Protein AF-A0A562T4F7-F1 (afdb_monomer_lite)

pLDDT: mean 78.55, std 17.93, range [32.78, 96.88]

Radius of gyration: 30.09 Å; chains: 1; bounding box: 88×28×78 Å

Foldseek 3Di:
DDDDPPPVVVVVVVVPPPPPPPPPPPPPPPPQADAADPFDWDWDAAPNAIWIKTFGDPDPRDTAFMWIAHPPVRHTQDDRWGWDFPDADPQKTKIKTAAVPDVCCVRTQWRMWIKIDGSRDNDIDIDTHGHD

Sequence (132 aa):
MKRLFPIALLLCLSFSLSSFAPASKHSVTIKKGAYPSFPITGQTTAGGSLLDYSITSSSGPAPYYITFYAPNTGEQVGGPYPFELNSVINGEYYYGCGGMGTGMYAELNITAVELRFRADATTYTVNFIPGV

Organism: Chitinophaga japonensis (NCBI:txid104662)

Secondary structure (DSSP, 8-state):
----TTHHHHHHHHTSSS--------------PPPPPSPEEEEEEETTEEEEEEEE-SSTTS--EEEEE-TTT--EEEEEEE-EEEEEETTEEEEEEE-TTSHHHHHHSEEEEEEEEETT-S-EEEEEEE--

Structure (mmCIF, N/CA/C/O backbone):
data_AF-A0A562T4F7-F1
#
_entry.id   AF-A0A562T4F7-F1
#
loop_
_atom_site.group_PDB
_atom_site.id
_atom_site.type_symbol
_atom_site.label_atom_id
_atom_site.label_alt_id
_atom_site.label_comp_id
_atom_site.label_asym_id
_atom_site.label_entity_id
_atom_site.label_seq_id
_atom_site.pdbx_PDB_ins_code
_atom_site.Cartn_x
_atom_site.Cartn_y
_atom_site.Cartn_z
_atom_site.occupancy
_atom_site.B_iso_or_equiv
_atom_site.auth_seq_id
_atom_site.auth_comp_id
_atom_site.auth_asym_id
_atom_site.auth_atom_id
_atom_site.pdbx_PDB_model_num
ATOM 1 N N . MET A 1 1 ? 71.679 9.593 -62.423 1.00 49.03 1 MET A N 1
ATOM 2 C CA . MET A 1 1 ? 70.216 9.798 -62.311 1.00 49.03 1 MET A CA 1
ATOM 3 C C . MET A 1 1 ? 69.848 9.689 -60.835 1.00 49.03 1 MET A C 1
ATOM 5 O O . MET A 1 1 ? 70.173 8.682 -60.218 1.00 49.03 1 MET A O 1
ATOM 9 N N . LYS A 1 2 ? 69.371 10.786 -60.232 1.00 53.06 2 LYS A N 1
ATOM 10 C CA . LYS A 1 2 ? 69.260 10.964 -58.773 1.00 53.06 2 LYS A CA 1
ATOM 11 C C . LYS A 1 2 ? 67.911 10.458 -58.247 1.00 53.06 2 LYS A C 1
ATOM 13 O O . LYS A 1 2 ? 66.882 10.603 -58.894 1.00 53.06 2 LYS A O 1
ATOM 18 N N . ARG A 1 3 ? 67.989 9.840 -57.070 1.00 58.69 3 ARG A N 1
ATOM 19 C CA . ARG A 1 3 ? 66.950 9.131 -56.316 1.00 58.69 3 ARG A CA 1
ATOM 20 C C . ARG A 1 3 ? 65.831 10.091 -55.884 1.00 58.69 3 ARG A C 1
ATOM 22 O O . ARG A 1 3 ? 66.106 11.019 -55.135 1.00 58.69 3 ARG A O 1
ATOM 29 N N . LEU A 1 4 ? 64.591 9.845 -56.315 1.00 55.69 4 LEU A N 1
ATOM 30 C CA . LEU A 1 4 ? 63.390 10.593 -55.886 1.00 55.69 4 LEU A CA 1
ATOM 31 C C . LEU A 1 4 ? 62.286 9.695 -55.298 1.00 55.69 4 LEU A C 1
ATOM 33 O O . LEU A 1 4 ? 61.187 10.154 -55.016 1.00 55.69 4 LEU A O 1
ATOM 37 N N . PHE A 1 5 ? 62.573 8.415 -55.064 1.00 58.50 5 PHE A N 1
ATOM 38 C CA . PHE A 1 5 ? 61.545 7.438 -54.699 1.00 58.50 5 PHE A CA 1
ATOM 39 C C . PHE A 1 5 ? 61.043 7.419 -53.229 1.00 58.50 5 PHE A C 1
ATOM 41 O O . PHE A 1 5 ? 59.975 6.852 -53.017 1.00 58.50 5 PHE A O 1
ATOM 48 N N . PRO A 1 6 ? 61.699 7.999 -52.192 1.00 57.97 6 PRO A N 1
ATOM 49 C CA . PRO A 1 6 ? 61.268 7.736 -50.813 1.00 57.97 6 PRO A CA 1
ATOM 50 C C . PRO A 1 6 ? 60.199 8.704 -50.273 1.00 57.97 6 PRO A C 1
ATOM 52 O O . PRO A 1 6 ? 59.601 8.423 -49.240 1.00 57.97 6 PRO A O 1
ATOM 55 N N . ILE A 1 7 ? 59.940 9.837 -50.938 1.00 59.78 7 ILE A N 1
ATOM 56 C CA . ILE A 1 7 ? 59.080 10.902 -50.381 1.00 59.78 7 ILE A CA 1
ATOM 57 C C . ILE A 1 7 ? 57.586 10.573 -50.542 1.00 59.78 7 ILE A C 1
ATOM 59 O O . ILE A 1 7 ? 56.795 10.845 -49.642 1.00 59.78 7 ILE A O 1
ATOM 63 N N . ALA A 1 8 ? 57.197 9.924 -51.644 1.00 58.66 8 ALA A N 1
ATOM 64 C CA . ALA A 1 8 ? 55.798 9.568 -51.898 1.00 58.66 8 ALA A CA 1
ATOM 65 C C . ALA A 1 8 ? 55.264 8.495 -50.930 1.00 58.66 8 ALA A C 1
ATOM 67 O O . ALA A 1 8 ? 54.094 8.515 -50.562 1.00 58.66 8 ALA A O 1
ATOM 68 N N . LEU A 1 9 ? 56.128 7.583 -50.472 1.00 56.66 9 LEU A N 1
ATOM 69 C CA . LEU A 1 9 ? 55.729 6.476 -49.598 1.00 56.66 9 LEU A CA 1
ATOM 70 C C . LEU A 1 9 ? 55.514 6.932 -48.143 1.00 56.66 9 LEU A C 1
ATOM 72 O O . LEU A 1 9 ? 54.680 6.372 -47.436 1.00 56.66 9 LEU A O 1
ATOM 76 N N . LEU A 1 10 ? 56.205 7.998 -47.720 1.00 58.00 10 LEU A N 1
ATOM 77 C CA . LEU A 1 10 ? 56.078 8.561 -46.373 1.00 58.00 10 LEU A CA 1
ATOM 78 C C . LEU A 1 10 ? 54.756 9.329 -46.172 1.00 58.00 10 LEU A C 1
ATOM 80 O O . LEU A 1 10 ? 54.210 9.334 -45.072 1.00 58.00 10 LEU A O 1
ATOM 84 N N . LEU A 1 11 ? 54.220 9.936 -47.238 1.00 56.88 11 LEU A N 1
ATOM 85 C CA . LEU A 1 11 ? 52.959 10.691 -47.217 1.00 56.88 11 LEU A CA 1
ATOM 86 C C . LEU A 1 11 ? 51.710 9.794 -47.171 1.00 56.88 11 LEU A C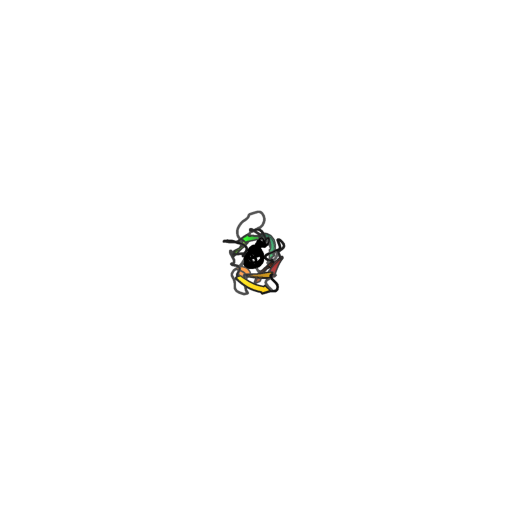 1
ATOM 88 O O . LEU A 1 11 ? 50.700 10.190 -46.597 1.00 56.88 11 LEU A O 1
ATOM 92 N N . CYS A 1 12 ? 51.777 8.571 -47.708 1.00 56.81 12 CYS A N 1
ATOM 93 C CA . CYS A 1 12 ? 50.665 7.617 -47.605 1.00 56.81 12 CYS A CA 1
ATOM 94 C C . CYS A 1 12 ? 50.504 7.034 -46.189 1.00 56.81 12 CYS A C 1
ATOM 96 O O . CYS A 1 12 ? 49.396 6.685 -45.781 1.00 56.81 12 CYS A O 1
ATOM 98 N N . LEU A 1 13 ? 51.591 6.944 -45.416 1.00 56.00 13 LEU A N 1
ATOM 99 C CA . LEU A 1 13 ? 51.559 6.389 -44.059 1.00 56.00 13 LEU A CA 1
ATOM 100 C C . LEU A 1 13 ? 51.004 7.373 -43.020 1.00 56.00 13 LEU A C 1
ATOM 102 O O . LEU A 1 13 ? 50.335 6.948 -42.081 1.00 56.00 13 LEU A O 1
ATOM 106 N N . SER A 1 14 ? 51.211 8.681 -43.193 1.00 56.31 14 SER A N 1
ATOM 107 C CA . SER A 1 14 ? 50.748 9.689 -42.229 1.00 56.31 14 SER A CA 1
ATOM 108 C C . SER A 1 14 ? 49.238 9.946 -42.273 1.00 56.31 14 SER A C 1
ATOM 110 O O . SER A 1 14 ? 48.676 10.384 -41.273 1.00 56.31 14 SER A O 1
ATOM 112 N N . PHE A 1 15 ? 48.557 9.621 -43.377 1.00 54.84 15 PHE A N 1
ATOM 113 C CA . PHE A 1 15 ? 47.102 9.796 -43.497 1.00 54.84 15 PHE A CA 1
ATOM 114 C C . PHE A 1 15 ? 46.277 8.621 -42.942 1.00 54.84 15 PHE A C 1
ATOM 116 O O . PHE A 1 15 ? 45.064 8.741 -42.786 1.00 54.84 15 PHE A O 1
ATOM 123 N N . SER A 1 16 ? 46.918 7.494 -42.615 1.00 53.41 16 SER A N 1
ATOM 124 C CA . SER A 1 16 ? 46.220 6.272 -42.180 1.00 53.41 16 SER A CA 1
ATOM 125 C C . SER A 1 16 ? 45.968 6.193 -40.664 1.00 53.41 16 SER A C 1
ATOM 127 O O . SER A 1 16 ? 45.287 5.278 -40.210 1.00 53.41 16 SER A O 1
ATOM 129 N N . LEU A 1 17 ? 46.493 7.129 -39.862 1.00 53.31 17 LEU A N 1
ATOM 130 C CA . LEU A 1 17 ? 46.440 7.069 -38.389 1.00 53.31 17 LEU A CA 1
ATOM 131 C C . LEU A 1 17 ? 45.433 8.043 -37.745 1.00 53.31 17 LEU A C 1
ATOM 133 O O . LEU A 1 17 ? 45.247 8.015 -36.531 1.00 53.31 17 LEU A O 1
ATOM 137 N N . SER A 1 18 ? 44.745 8.878 -38.526 1.00 55.03 18 SER A N 1
ATOM 138 C CA . SER A 1 18 ? 43.926 9.985 -37.999 1.00 55.03 18 SER A CA 1
ATOM 139 C C . SER A 1 18 ? 42.483 9.619 -37.615 1.00 55.03 18 SER A C 1
ATOM 141 O O . SER A 1 18 ? 41.726 10.510 -37.238 1.00 55.03 18 SER A O 1
ATOM 143 N N . SER A 1 19 ? 42.055 8.354 -37.727 1.00 51.31 19 SER A N 1
ATOM 144 C CA . SER A 1 19 ? 40.634 7.976 -37.577 1.00 51.31 19 SER A CA 1
ATOM 145 C C . SER A 1 19 ? 40.377 6.896 -36.525 1.00 51.31 19 SER A C 1
ATOM 147 O O . SER A 1 19 ? 39.582 5.983 -36.713 1.00 51.31 19 SER A O 1
ATOM 149 N N . PHE A 1 20 ? 41.025 7.029 -35.371 1.00 56.81 20 PHE A N 1
ATOM 150 C CA . PHE A 1 20 ? 40.534 6.415 -34.139 1.00 56.81 20 PHE A CA 1
ATOM 151 C C . PHE A 1 20 ? 40.261 7.510 -33.114 1.00 56.81 20 PHE A C 1
ATOM 153 O O . PHE A 1 20 ? 40.891 7.586 -32.064 1.00 56.81 20 PHE A O 1
ATOM 160 N N . ALA A 1 21 ? 39.293 8.376 -33.420 1.00 61.94 21 ALA A N 1
ATOM 161 C CA . ALA A 1 21 ? 38.543 8.994 -32.340 1.00 61.94 21 ALA A CA 1
ATOM 162 C C . ALA A 1 21 ? 37.789 7.848 -31.646 1.00 61.94 21 ALA A C 1
ATOM 164 O O . ALA A 1 21 ? 37.038 7.139 -32.325 1.00 61.94 21 ALA A O 1
ATOM 165 N N . PRO A 1 22 ? 37.984 7.609 -30.335 1.00 53.19 22 PRO A N 1
ATOM 166 C CA . PRO A 1 22 ? 37.103 6.716 -29.605 1.00 53.19 22 PRO A CA 1
ATOM 167 C C . PRO A 1 22 ? 35.692 7.220 -29.865 1.00 53.19 22 PRO A C 1
ATOM 169 O O . PRO A 1 22 ? 35.436 8.414 -29.685 1.00 53.19 22 PRO A O 1
ATOM 172 N N . ALA A 1 23 ? 34.797 6.347 -30.330 1.00 52.94 23 ALA A N 1
ATOM 173 C CA . ALA A 1 23 ? 33.386 6.674 -30.347 1.00 52.94 23 ALA A CA 1
ATOM 174 C C . ALA A 1 23 ? 33.066 7.170 -28.939 1.00 52.94 23 ALA A C 1
ATOM 176 O O . ALA A 1 23 ? 33.170 6.409 -27.972 1.00 52.94 23 ALA A O 1
ATOM 177 N N . SER A 1 24 ? 32.791 8.471 -28.829 1.00 47.44 24 SER A N 1
ATOM 178 C CA . SER A 1 24 ? 32.231 9.059 -27.630 1.00 47.44 24 SER A CA 1
ATOM 179 C C . SER A 1 24 ? 31.036 8.176 -27.317 1.00 47.44 24 SER A C 1
ATOM 181 O O . SER A 1 24 ? 30.051 8.162 -28.059 1.00 47.44 24 SER A O 1
ATOM 183 N N . LYS A 1 25 ? 31.178 7.326 -26.292 1.00 38.00 25 LYS A N 1
ATOM 184 C CA . LYS A 1 25 ? 30.040 6.635 -25.717 1.00 38.00 25 LYS A CA 1
ATOM 185 C C . LYS A 1 25 ? 29.198 7.770 -25.184 1.00 38.00 25 LYS A C 1
ATOM 187 O O . LYS A 1 25 ? 29.441 8.275 -24.091 1.00 38.00 25 LYS A O 1
ATOM 192 N N . HIS A 1 26 ? 28.239 8.198 -25.993 1.00 33.69 26 HIS A N 1
ATOM 193 C CA . HIS A 1 26 ? 27.090 8.902 -25.496 1.00 33.69 26 HIS A CA 1
ATOM 194 C C . HIS A 1 26 ? 26.391 7.887 -24.602 1.00 33.69 26 HIS A C 1
ATOM 196 O O . HIS A 1 26 ? 25.565 7.089 -25.040 1.00 33.69 26 HIS A O 1
ATOM 202 N N . SER A 1 27 ? 26.840 7.830 -23.352 1.00 35.38 27 SER A N 1
ATOM 203 C CA . SER A 1 27 ? 26.096 7.200 -22.292 1.00 35.38 27 SER A CA 1
ATOM 204 C C . SER A 1 27 ? 24.811 7.997 -22.235 1.00 35.38 27 SER A C 1
ATOM 206 O O . SER A 1 27 ? 24.766 9.087 -21.666 1.00 35.38 27 SER A O 1
ATOM 208 N N . VAL A 1 28 ? 23.773 7.479 -22.887 1.00 32.78 28 VAL A N 1
ATOM 209 C CA . VAL A 1 28 ? 22.415 7.838 -22.531 1.00 32.78 28 VAL A CA 1
ATOM 210 C C . VAL A 1 28 ? 22.293 7.341 -21.104 1.00 32.78 28 VAL A C 1
ATOM 212 O O . VAL A 1 28 ? 22.037 6.165 -20.851 1.00 32.78 28 VAL A O 1
ATOM 215 N N . THR A 1 29 ? 22.577 8.225 -20.153 1.00 40.56 29 THR A N 1
ATOM 216 C CA . THR A 1 29 ? 22.113 8.052 -18.791 1.00 40.56 29 THR A CA 1
ATOM 217 C C . THR A 1 29 ? 20.603 8.068 -18.921 1.00 40.56 29 THR A C 1
ATOM 219 O O . THR A 1 29 ? 19.984 9.132 -18.925 1.00 40.56 29 THR A O 1
ATOM 222 N N . ILE A 1 30 ? 20.007 6.888 -19.104 1.00 37.41 30 ILE A N 1
ATOM 223 C CA . ILE A 1 30 ? 18.593 6.702 -18.836 1.00 37.41 30 ILE A CA 1
ATOM 224 C C . ILE A 1 30 ? 18.493 7.071 -17.367 1.00 37.41 30 ILE A C 1
ATOM 226 O O . ILE A 1 30 ? 18.949 6.326 -16.497 1.00 37.41 30 ILE A O 1
ATOM 230 N N . LYS A 1 31 ? 18.021 8.292 -17.094 1.00 41.56 31 LYS A N 1
ATOM 231 C CA . LYS A 1 31 ? 17.620 8.671 -15.749 1.00 41.56 31 LYS A CA 1
ATOM 232 C C . LYS A 1 31 ? 16.695 7.548 -15.320 1.00 41.56 31 LYS A C 1
ATOM 234 O O . LYS A 1 31 ? 15.679 7.334 -15.978 1.00 41.56 31 LYS A O 1
ATOM 239 N N . LYS A 1 32 ? 17.117 6.781 -14.310 1.00 44.88 32 LYS A N 1
ATOM 240 C CA . LYS A 1 32 ? 16.280 5.776 -13.661 1.00 44.88 32 LYS A CA 1
ATOM 241 C C . LYS A 1 32 ? 14.918 6.440 -13.489 1.00 44.88 32 LYS A C 1
ATOM 243 O O . LYS A 1 32 ? 14.863 7.536 -12.928 1.00 44.88 32 LYS A O 1
ATOM 248 N N . GLY A 1 33 ? 13.916 5.877 -14.154 1.00 54.41 33 GLY A N 1
ATOM 249 C CA . GLY A 1 33 ? 12.651 6.552 -14.369 1.00 54.41 33 GLY A CA 1
ATOM 250 C C . GLY A 1 33 ? 11.976 6.927 -13.049 1.00 54.41 33 GLY A C 1
ATOM 251 O O . GLY A 1 33 ? 12.395 6.511 -11.965 1.00 54.41 33 GLY A O 1
ATOM 252 N N . ALA A 1 34 ? 10.990 7.815 -13.134 1.00 61.66 34 ALA A N 1
ATOM 253 C CA . ALA A 1 34 ? 10.313 8.310 -11.949 1.00 61.66 34 ALA A CA 1
ATOM 254 C C . ALA A 1 34 ? 9.502 7.171 -11.322 1.00 61.66 34 ALA A C 1
ATOM 256 O O . ALA A 1 34 ? 8.619 6.625 -11.967 1.00 61.66 34 ALA A O 1
ATOM 257 N N . TYR A 1 35 ? 9.809 6.826 -10.078 1.00 73.00 35 TYR A N 1
ATOM 258 C CA . TYR A 1 35 ? 8.984 5.949 -9.254 1.00 73.00 35 TYR A CA 1
ATOM 259 C C . TYR A 1 35 ? 7.885 6.757 -8.563 1.00 73.00 35 TYR A C 1
ATOM 261 O O . TYR A 1 35 ? 8.037 7.979 -8.431 1.00 73.00 35 TYR A O 1
ATOM 269 N N . PRO A 1 36 ? 6.809 6.114 -8.068 1.00 78.75 36 PRO A N 1
ATOM 270 C CA . PRO A 1 36 ? 5.918 6.790 -7.139 1.00 78.75 36 PRO A CA 1
ATOM 271 C C . PRO A 1 36 ? 6.717 7.315 -5.939 1.00 78.75 36 PRO A C 1
ATOM 273 O O . PRO A 1 36 ? 7.610 6.644 -5.412 1.00 78.75 36 PRO A O 1
ATOM 276 N N . SER A 1 37 ? 6.415 8.543 -5.523 1.00 85.81 37 SER A N 1
ATOM 277 C CA . SER A 1 37 ? 6.978 9.107 -4.302 1.00 85.81 37 SER A CA 1
ATOM 278 C C . SER A 1 37 ? 6.306 8.470 -3.094 1.00 85.81 37 SER A C 1
ATOM 280 O O . SER A 1 37 ? 5.079 8.455 -3.013 1.00 85.81 37 SER A O 1
ATOM 282 N N . PHE A 1 38 ? 7.108 7.993 -2.147 1.00 88.62 38 PHE A N 1
ATOM 283 C CA . PHE A 1 38 ? 6.620 7.542 -0.848 1.00 88.62 38 PHE A CA 1
ATOM 284 C C . PHE A 1 38 ? 6.669 8.698 0.174 1.00 88.62 38 PHE A C 1
ATOM 286 O O . PHE A 1 38 ? 7.583 9.524 0.097 1.00 88.62 38 PHE A O 1
ATOM 293 N N . PRO A 1 39 ? 5.738 8.750 1.144 1.00 93.31 39 PRO A N 1
ATOM 294 C CA . PRO A 1 39 ? 4.657 7.788 1.342 1.00 93.31 39 PRO A CA 1
ATOM 295 C C . PRO A 1 39 ? 3.534 7.930 0.305 1.00 93.31 39 PRO A C 1
ATOM 297 O O . PRO A 1 39 ? 3.225 9.032 -0.143 1.00 93.31 39 PRO A O 1
ATOM 300 N N . ILE A 1 40 ? 2.912 6.806 -0.052 1.00 91.94 40 ILE A N 1
ATOM 301 C CA . ILE A 1 40 ? 1.635 6.795 -0.772 1.00 91.94 40 ILE A CA 1
ATOM 302 C C . ILE A 1 40 ? 0.539 6.762 0.288 1.00 91.94 40 ILE A C 1
ATOM 304 O O . ILE A 1 40 ? 0.451 5.796 1.046 1.00 91.94 40 ILE A O 1
ATOM 308 N N . THR A 1 41 ? -0.289 7.798 0.340 1.00 94.81 41 THR A N 1
ATOM 309 C CA . THR A 1 41 ? -1.401 7.899 1.288 1.00 94.81 41 THR A CA 1
ATOM 310 C C . THR A 1 41 ? -2.738 7.944 0.564 1.00 94.81 41 THR A C 1
ATOM 312 O O . THR A 1 41 ? -2.819 8.320 -0.607 1.00 94.81 41 THR A O 1
ATOM 315 N N . GLY A 1 42 ? -3.798 7.543 1.254 1.00 93.94 42 GLY A N 1
ATOM 316 C CA . GLY A 1 42 ? -5.149 7.598 0.715 1.00 93.94 42 GLY A CA 1
ATOM 317 C C . GLY A 1 42 ? -6.173 7.050 1.692 1.00 93.94 42 GLY A C 1
ATOM 318 O O . GLY A 1 42 ? -5.871 6.838 2.865 1.00 93.94 42 GLY A O 1
ATOM 319 N N . GLN A 1 43 ? -7.378 6.819 1.182 1.00 94.94 43 GLN A N 1
ATOM 320 C CA . GLN A 1 43 ? -8.486 6.265 1.948 1.00 94.94 43 GLN A CA 1
ATOM 321 C C . GLN A 1 43 ? -9.008 4.988 1.299 1.00 94.94 43 GLN A C 1
ATOM 323 O O . GLN A 1 43 ? -9.003 4.854 0.075 1.00 94.94 43 GLN A O 1
ATOM 328 N N . THR A 1 44 ? -9.478 4.059 2.122 1.00 92.38 44 THR A N 1
ATOM 329 C CA . THR A 1 44 ? -10.166 2.842 1.686 1.00 92.38 44 THR A CA 1
ATOM 330 C C . THR A 1 44 ? -11.341 2.539 2.608 1.00 92.38 44 THR A C 1
ATOM 332 O O . THR A 1 44 ? -11.476 3.137 3.672 1.00 92.38 44 THR A O 1
ATOM 335 N N . THR A 1 45 ? -12.218 1.629 2.199 1.00 89.56 45 THR A N 1
ATOM 336 C CA . THR A 1 45 ? -13.305 1.128 3.046 1.00 89.56 45 THR A CA 1
ATOM 337 C C . THR A 1 45 ? -13.107 -0.360 3.280 1.00 89.56 45 THR A C 1
ATOM 339 O O . THR A 1 45 ? -13.015 -1.124 2.321 1.00 89.56 45 THR A O 1
ATOM 342 N N . ALA A 1 46 ? -13.068 -0.773 4.544 1.00 83.19 46 ALA A N 1
ATOM 343 C CA . ALA A 1 46 ? -12.958 -2.175 4.927 1.00 83.19 46 ALA A CA 1
ATOM 344 C C . ALA A 1 46 ? -13.790 -2.461 6.179 1.00 83.19 46 ALA A C 1
ATOM 346 O O . ALA A 1 46 ? -13.933 -1.604 7.050 1.00 83.19 46 ALA A O 1
ATOM 347 N N . GLY A 1 47 ? -14.437 -3.629 6.224 1.00 74.81 47 GLY A N 1
ATOM 348 C CA . GLY A 1 47 ? -15.353 -3.974 7.320 1.00 74.81 47 GLY A CA 1
ATOM 349 C C . GLY A 1 47 ? -16.522 -2.990 7.513 1.00 74.81 47 GLY A C 1
ATOM 350 O O . GLY A 1 47 ? -17.088 -2.928 8.597 1.00 74.81 47 GLY A O 1
ATOM 351 N N . GLY A 1 48 ? -16.868 -2.197 6.489 1.00 79.81 48 GLY A N 1
ATOM 352 C CA . GLY A 1 48 ? -17.885 -1.140 6.573 1.00 79.81 48 GLY A CA 1
ATOM 353 C C . GLY A 1 48 ? -17.393 0.202 7.135 1.00 79.81 48 GLY A C 1
ATOM 354 O O . GLY A 1 48 ? -18.183 1.140 7.214 1.00 79.81 48 GLY A O 1
ATOM 355 N N . SER A 1 49 ? -16.106 0.319 7.473 1.00 86.62 49 SER A N 1
ATOM 356 C CA . SER A 1 49 ? -15.491 1.534 8.019 1.00 86.62 49 SER A CA 1
ATOM 357 C C . SER A 1 49 ? -14.551 2.190 7.012 1.00 86.62 49 SER A C 1
ATOM 359 O O . SER A 1 49 ? -13.831 1.506 6.283 1.00 86.62 49 SER A O 1
ATOM 361 N N . LEU A 1 50 ? -14.534 3.525 6.991 1.00 92.88 50 LEU A N 1
ATOM 362 C CA . LEU A 1 50 ? -13.520 4.300 6.276 1.00 92.88 50 LEU A CA 1
ATOM 363 C C . LEU A 1 50 ? -12.195 4.223 7.045 1.00 92.88 50 LEU A C 1
ATOM 365 O O . LEU A 1 50 ? -12.190 4.355 8.267 1.00 92.88 50 LEU A O 1
ATOM 369 N N . LEU A 1 51 ? -11.089 4.033 6.332 1.00 93.62 51 LEU A N 1
ATOM 370 C CA . LEU A 1 51 ? -9.736 3.937 6.873 1.00 93.62 51 LEU A CA 1
ATOM 371 C C . LEU A 1 51 ? -8.797 4.830 6.065 1.00 93.62 51 LEU A C 1
ATOM 373 O O . LEU A 1 51 ? -8.847 4.810 4.833 1.00 93.62 51 LEU A O 1
ATOM 377 N N . ASP A 1 52 ? -7.905 5.545 6.745 1.00 96.88 52 ASP A N 1
ATOM 378 C CA . ASP A 1 52 ? -6.748 6.172 6.109 1.00 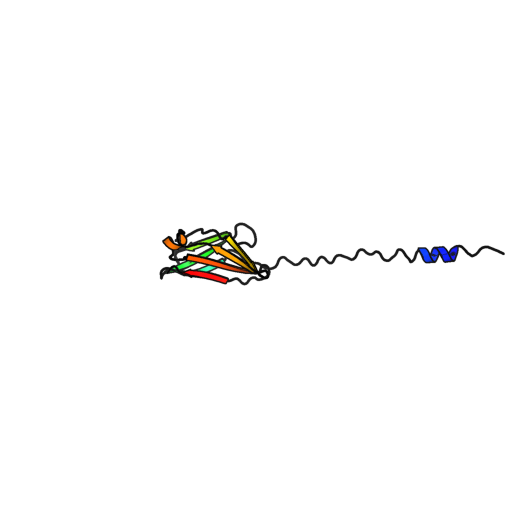96.88 52 ASP A CA 1
ATOM 379 C C . ASP A 1 52 ? -5.618 5.134 6.008 1.00 96.88 52 ASP A C 1
ATOM 381 O O . ASP A 1 52 ? -5.464 4.284 6.887 1.00 96.88 52 ASP A O 1
ATOM 385 N N . TYR A 1 53 ? -4.801 5.186 4.957 1.00 95.62 53 TYR A N 1
ATOM 386 C CA . TYR A 1 53 ? -3.635 4.311 4.818 1.00 95.62 53 TYR A CA 1
ATOM 387 C C . TYR A 1 53 ? -2.367 5.084 4.456 1.00 95.62 53 TYR A C 1
ATOM 389 O O . TYR A 1 53 ? -2.414 6.142 3.826 1.00 95.62 53 TYR A O 1
ATOM 397 N N . SER A 1 54 ? -1.217 4.517 4.825 1.00 96.44 54 SER A N 1
ATOM 398 C CA . SER A 1 54 ? 0.110 5.001 4.444 1.00 96.44 54 SER A CA 1
ATOM 399 C C . SER A 1 54 ? 0.999 3.832 4.041 1.00 96.44 54 SER A C 1
ATOM 401 O O . SER A 1 54 ? 1.261 2.936 4.844 1.00 96.44 54 SER A O 1
ATOM 403 N N . ILE A 1 55 ? 1.463 3.840 2.793 1.00 94.81 55 ILE A N 1
ATOM 404 C CA . ILE A 1 55 ? 2.476 2.920 2.279 1.00 94.81 55 ILE A CA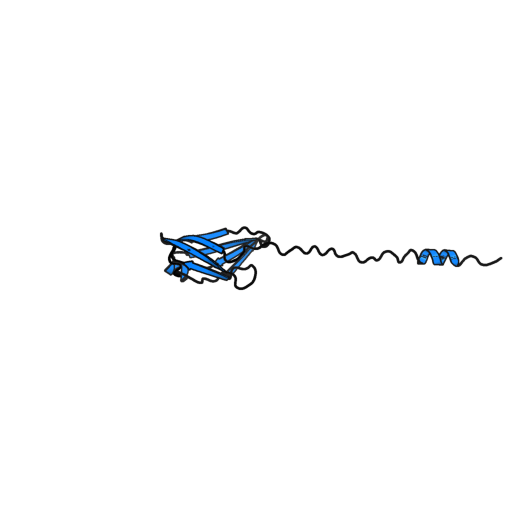 1
ATOM 405 C C . ILE A 1 55 ? 3.808 3.655 2.286 1.00 94.81 55 ILE A C 1
ATOM 407 O O . ILE A 1 55 ? 3.943 4.710 1.664 1.00 94.81 55 ILE A O 1
ATOM 411 N N . THR A 1 56 ? 4.806 3.091 2.953 1.00 94.88 56 THR A N 1
ATOM 412 C CA . THR A 1 56 ? 6.140 3.693 3.072 1.00 94.88 56 THR A CA 1
ATOM 413 C C . THR A 1 56 ? 7.193 2.863 2.346 1.00 94.88 56 THR A C 1
ATOM 415 O O . T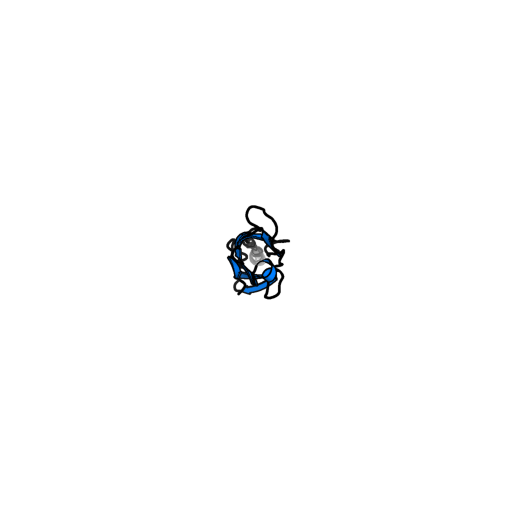HR A 1 56 ? 6.943 1.721 1.971 1.00 94.88 56 THR A O 1
ATOM 418 N N . SER A 1 57 ? 8.381 3.434 2.153 1.00 90.31 57 SER A N 1
ATOM 419 C CA . SER A 1 57 ? 9.579 2.741 1.668 1.00 90.31 57 SER A CA 1
ATOM 420 C C . SER A 1 57 ? 10.698 2.905 2.698 1.00 90.31 57 SER A C 1
ATOM 422 O O . SER A 1 57 ? 10.838 3.977 3.287 1.00 90.31 57 SER A O 1
ATOM 424 N N . SER A 1 58 ? 11.494 1.855 2.923 1.00 78.94 58 SER A N 1
ATOM 425 C CA . SER A 1 58 ? 12.676 1.904 3.797 1.00 78.94 58 SER A CA 1
ATOM 426 C C . SER A 1 58 ? 13.914 2.432 3.073 1.00 78.94 58 SER A C 1
ATOM 428 O O . SER A 1 58 ? 14.759 3.082 3.683 1.00 78.94 58 SER A O 1
ATOM 430 N N . SER A 1 59 ? 14.028 2.177 1.768 1.00 71.38 59 SER A N 1
ATOM 431 C CA . SER A 1 59 ? 15.030 2.786 0.897 1.00 71.38 59 SER A CA 1
ATOM 432 C C . SER A 1 59 ? 14.687 2.530 -0.571 1.00 71.38 59 SER A C 1
ATOM 434 O O . SER A 1 59 ? 14.413 1.407 -0.993 1.00 71.38 59 SER A O 1
ATOM 436 N N . GLY A 1 60 ? 14.731 3.585 -1.382 1.00 73.88 60 GLY A N 1
ATOM 437 C CA . GLY A 1 60 ? 14.509 3.469 -2.818 1.00 73.88 60 GLY A CA 1
ATOM 438 C C . GLY A 1 60 ? 13.037 3.258 -3.206 1.00 73.88 60 GLY A C 1
ATOM 439 O O . GLY A 1 60 ? 12.133 3.692 -2.495 1.00 73.88 60 GLY A O 1
ATOM 440 N N . PRO A 1 61 ? 12.786 2.659 -4.379 1.00 79.75 61 PRO A N 1
ATOM 441 C CA . PRO A 1 61 ? 11.470 2.694 -5.007 1.00 79.75 61 PRO A CA 1
ATOM 442 C C . PRO A 1 61 ? 10.514 1.571 -4.607 1.00 79.75 61 PRO A C 1
ATOM 444 O O . PRO A 1 61 ? 9.400 1.515 -5.118 1.00 79.75 61 PRO A O 1
ATOM 447 N N . ALA A 1 62 ? 10.963 0.635 -3.775 1.00 88.00 62 ALA A N 1
ATOM 448 C CA . ALA A 1 62 ? 10.144 -0.489 -3.362 1.00 88.00 62 ALA A CA 1
ATOM 449 C C . ALA A 1 62 ? 9.293 -0.093 -2.144 1.00 88.00 62 ALA A C 1
ATOM 451 O O . ALA A 1 62 ? 9.838 0.488 -1.202 1.00 88.00 62 ALA A O 1
ATOM 452 N N . PRO A 1 63 ? 7.990 -0.417 -2.124 1.00 91.88 63 PRO A N 1
ATOM 453 C CA . PRO A 1 63 ? 7.195 -0.309 -0.912 1.00 91.88 63 PRO A CA 1
ATOM 454 C C . PRO A 1 63 ? 7.750 -1.269 0.149 1.00 91.88 63 PRO A C 1
ATOM 456 O O . PRO A 1 63 ? 8.237 -2.353 -0.171 1.00 91.88 63 PRO A O 1
ATOM 459 N N . TYR A 1 64 ? 7.677 -0.861 1.411 1.00 93.62 64 TYR A N 1
ATOM 460 C CA . TYR A 1 64 ? 8.184 -1.616 2.550 1.00 93.62 64 TYR A CA 1
ATOM 461 C C . TYR A 1 64 ? 7.044 -2.148 3.416 1.00 93.62 64 TYR A C 1
ATOM 463 O O . TYR A 1 64 ? 6.941 -3.356 3.596 1.00 93.62 64 TYR A O 1
ATOM 471 N N . TYR A 1 65 ? 6.143 -1.285 3.888 1.00 94.50 65 TYR A N 1
ATOM 472 C CA . TYR A 1 65 ? 4.926 -1.704 4.589 1.00 94.50 65 TYR A CA 1
ATOM 473 C C . TYR A 1 65 ? 3.762 -0.748 4.337 1.00 94.50 65 TYR A C 1
ATOM 475 O O . TYR A 1 65 ? 3.971 0.407 3.956 1.00 94.50 65 TYR A O 1
ATOM 483 N N . ILE A 1 66 ? 2.548 -1.233 4.601 1.00 95.12 66 ILE A N 1
ATOM 484 C CA . ILE A 1 66 ? 1.330 -0.429 4.739 1.00 95.12 66 ILE A CA 1
ATOM 485 C C . ILE A 1 66 ? 0.862 -0.411 6.196 1.00 95.12 66 ILE A C 1
ATOM 487 O O . ILE A 1 66 ? 0.878 -1.441 6.871 1.00 95.12 66 ILE A O 1
ATOM 491 N N . THR A 1 67 ? 0.412 0.753 6.654 1.00 95.56 67 THR A N 1
ATOM 492 C CA . THR A 1 67 ? -0.246 0.945 7.953 1.00 95.56 67 THR A CA 1
ATOM 493 C C . THR A 1 67 ? -1.598 1.618 7.739 1.00 95.56 67 THR A C 1
ATOM 495 O O . THR A 1 67 ? -1.726 2.469 6.854 1.00 95.56 67 THR A O 1
ATOM 498 N N . PHE A 1 68 ? -2.587 1.244 8.548 1.00 95.00 68 PHE A N 1
ATOM 499 C CA . PHE A 1 68 ? -3.946 1.776 8.506 1.00 95.00 68 PHE A CA 1
ATOM 500 C C . PHE A 1 68 ? -4.266 2.575 9.760 1.00 95.00 68 PHE A C 1
ATOM 502 O O . PHE A 1 68 ? -3.855 2.211 10.866 1.00 95.00 68 PHE A O 1
ATOM 509 N N . TYR A 1 69 ? -5.045 3.635 9.578 1.00 95.88 69 TYR A N 1
ATOM 510 C CA . TYR A 1 69 ? -5.399 4.578 10.622 1.00 95.88 69 TYR A CA 1
ATOM 511 C C . TYR A 1 69 ? -6.896 4.875 10.622 1.00 95.88 69 TYR A C 1
ATOM 513 O O . TYR A 1 69 ? -7.548 4.908 9.574 1.00 95.88 69 TYR A O 1
ATOM 521 N N . ALA A 1 70 ? -7.433 5.125 11.811 1.00 94.88 70 ALA A N 1
ATOM 522 C CA . ALA A 1 70 ? -8.763 5.678 11.975 1.00 94.88 70 ALA A CA 1
ATOM 523 C C . ALA A 1 70 ? -8.799 7.114 11.407 1.00 94.88 70 ALA A C 1
ATOM 525 O O . ALA A 1 70 ? -7.955 7.943 11.781 1.00 94.88 70 ALA A O 1
ATOM 526 N N . PRO A 1 71 ? -9.771 7.437 10.531 1.00 92.12 71 PRO A N 1
ATOM 527 C CA . PRO A 1 71 ? -9.882 8.769 9.960 1.00 92.12 71 PRO A CA 1
ATOM 528 C C . PRO A 1 71 ? -10.047 9.836 11.040 1.00 92.12 71 PRO A C 1
ATOM 530 O O . PRO A 1 71 ? -10.781 9.651 12.012 1.00 92.12 71 PRO A O 1
ATOM 533 N N . ASN A 1 72 ? -9.415 10.990 10.834 1.00 88.50 72 ASN A N 1
ATOM 534 C CA . ASN A 1 72 ? -9.449 12.175 11.707 1.00 88.50 72 ASN A CA 1
ATOM 535 C C . ASN A 1 72 ? -8.723 12.050 13.058 1.00 88.50 72 ASN A C 1
ATOM 537 O O . ASN A 1 72 ? -8.297 13.075 13.587 1.00 88.50 72 ASN A O 1
ATOM 541 N N . THR A 1 73 ? -8.566 10.849 13.624 1.00 92.81 73 THR A N 1
ATOM 542 C CA . THR A 1 73 ? -7.797 10.654 14.869 1.00 92.81 73 THR A CA 1
ATOM 543 C C . THR A 1 73 ? -6.335 10.320 14.595 1.00 92.81 73 THR A C 1
ATOM 545 O O . THR A 1 73 ? -5.479 10.632 15.420 1.00 92.81 73 THR A O 1
ATOM 548 N N . GLY A 1 74 ? -6.037 9.702 13.444 1.00 92.12 74 GLY A N 1
ATOM 549 C CA . GLY A 1 74 ? -4.692 9.228 13.112 1.00 92.12 74 GLY A CA 1
ATOM 550 C C . GLY A 1 74 ? -4.229 8.065 13.994 1.00 92.12 74 GLY A C 1
ATOM 551 O O . GLY A 1 74 ? -3.045 7.736 14.007 1.00 92.12 74 GLY A O 1
ATOM 552 N N . GLU A 1 75 ? -5.145 7.454 14.748 1.00 94.81 75 GLU A N 1
ATOM 553 C CA . GLU A 1 75 ? -4.861 6.281 15.566 1.00 94.81 75 GLU A CA 1
ATOM 554 C C . GLU A 1 75 ? -4.633 5.073 14.662 1.00 94.81 75 GLU A C 1
ATOM 556 O O . GLU A 1 75 ? -5.421 4.820 13.755 1.00 94.81 75 GLU A O 1
ATOM 561 N N . GLN A 1 76 ? -3.553 4.329 14.893 1.00 94.94 76 GLN A N 1
ATOM 562 C CA . GLN A 1 76 ? -3.258 3.128 14.122 1.00 94.94 76 GLN A CA 1
ATOM 563 C C . GLN A 1 76 ? -4.244 2.013 14.478 1.00 94.94 76 GLN A C 1
ATOM 565 O O . GLN A 1 76 ? -4.341 1.617 15.636 1.00 94.94 76 GLN A O 1
ATOM 570 N N . VAL A 1 77 ? -4.925 1.476 13.467 1.00 92.88 77 VAL A N 1
ATOM 571 C CA . VAL A 1 77 ? -5.928 0.406 13.621 1.00 92.88 77 VAL A CA 1
ATOM 572 C C . VAL A 1 77 ? -5.524 -0.904 12.949 1.00 92.88 77 VAL A C 1
ATOM 574 O O . VAL A 1 77 ? -6.182 -1.917 13.147 1.00 92.88 77 VAL A O 1
ATOM 577 N N . GLY A 1 78 ? -4.436 -0.901 12.174 1.00 91.12 78 GLY A N 1
ATOM 578 C CA . GLY A 1 78 ? -3.861 -2.123 11.623 1.00 91.12 78 GLY A CA 1
ATOM 579 C C . GLY A 1 78 ? -2.484 -1.912 11.000 1.00 91.12 78 GLY A C 1
ATOM 580 O O . GLY A 1 78 ? -2.147 -0.823 10.524 1.00 91.12 78 GLY A O 1
ATOM 581 N N . GLY A 1 79 ? -1.683 -2.975 10.996 1.00 91.31 79 GLY A N 1
ATOM 582 C CA . GLY A 1 79 ? -0.325 -3.000 10.450 1.00 91.31 79 GLY A CA 1
ATOM 583 C C . GLY A 1 79 ? 0.760 -2.701 11.495 1.00 91.31 79 GLY A C 1
ATOM 584 O O . GLY A 1 79 ? 0.468 -2.690 12.690 1.00 91.31 79 GLY A O 1
ATOM 585 N N . PRO A 1 80 ? 2.018 -2.462 11.075 1.00 93.62 80 PRO A N 1
ATOM 586 C CA . PRO A 1 80 ? 2.481 -2.436 9.688 1.00 93.62 80 PRO A CA 1
ATOM 587 C C . PRO A 1 80 ? 2.465 -3.831 9.048 1.00 93.62 80 PRO A C 1
ATOM 589 O O . PRO A 1 80 ? 2.957 -4.794 9.633 1.00 93.62 80 PRO A O 1
ATOM 592 N N . TYR A 1 81 ? 1.945 -3.935 7.824 1.00 92.94 81 TYR A N 1
ATOM 593 C CA . TYR A 1 81 ? 1.99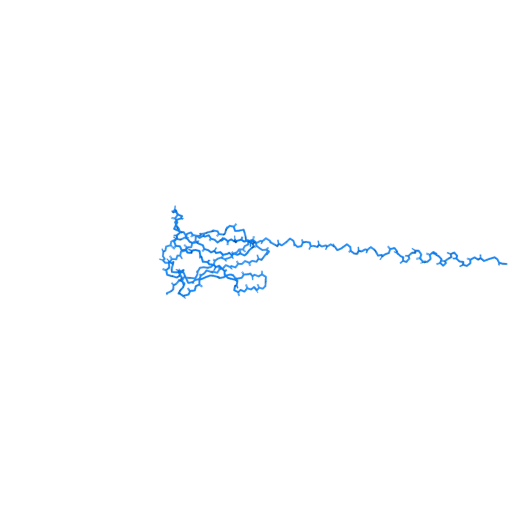8 -5.173 7.041 1.00 92.94 81 TYR A CA 1
ATOM 594 C C . TYR A 1 81 ? 3.050 -5.047 5.935 1.00 92.94 81 TYR A C 1
ATOM 596 O O . TYR A 1 81 ? 2.944 -4.131 5.111 1.00 92.94 81 TYR A O 1
ATOM 604 N N . PRO A 1 82 ? 4.070 -5.921 5.913 1.00 93.56 82 PRO A N 1
ATOM 605 C CA . PRO A 1 82 ? 5.171 -5.816 4.968 1.00 93.56 82 PRO A CA 1
ATOM 606 C C . PRO A 1 82 ? 4.722 -6.179 3.554 1.00 93.56 82 PRO A C 1
ATOM 608 O O . PRO A 1 82 ? 3.978 -7.140 3.365 1.00 93.56 82 PRO A O 1
ATOM 611 N N . PHE A 1 83 ? 5.194 -5.424 2.565 1.00 92.88 83 PHE A N 1
ATOM 612 C CA . PHE A 1 83 ? 5.031 -5.776 1.159 1.00 92.88 83 PHE A CA 1
ATOM 613 C C . PHE A 1 83 ? 6.101 -6.766 0.712 1.00 92.88 83 PHE A C 1
ATOM 615 O O . PHE A 1 83 ? 7.285 -6.605 1.009 1.00 92.88 83 PHE A O 1
ATOM 622 N N . GLU A 1 84 ? 5.682 -7.726 -0.102 1.00 93.06 84 GLU A N 1
ATOM 623 C CA . GLU A 1 84 ? 6.562 -8.620 -0.841 1.00 93.06 84 GLU A CA 1
ATOM 624 C C . GLU A 1 84 ? 6.378 -8.403 -2.342 1.00 93.06 84 GLU A C 1
ATOM 626 O O . GLU A 1 84 ? 5.295 -8.054 -2.817 1.00 93.06 84 GLU A O 1
ATOM 631 N N . LEU A 1 85 ? 7.462 -8.565 -3.105 1.00 92.62 85 LEU A N 1
ATOM 632 C CA . LEU A 1 85 ? 7.398 -8.520 -4.561 1.00 92.62 85 LEU A CA 1
ATOM 633 C C . LEU A 1 85 ? 6.860 -9.859 -5.071 1.00 92.62 85 LEU A C 1
ATOM 635 O O . LEU A 1 85 ? 7.571 -10.861 -5.036 1.00 92.62 85 LEU A O 1
ATOM 639 N N . ASN A 1 86 ? 5.642 -9.855 -5.606 1.00 91.94 86 ASN A N 1
ATOM 640 C CA . ASN A 1 86 ? 5.013 -11.048 -6.167 1.00 91.94 86 ASN A CA 1
ATOM 641 C C . ASN A 1 86 ? 5.558 -11.359 -7.565 1.00 91.94 86 ASN A C 1
ATOM 643 O O . ASN A 1 86 ? 5.847 -12.509 -7.887 1.00 91.94 86 ASN A O 1
ATOM 647 N N . SER A 1 87 ? 5.669 -10.342 -8.429 1.00 93.12 87 SER A N 1
ATOM 648 C CA . SER A 1 87 ? 6.166 -10.521 -9.798 1.00 93.12 87 SER A CA 1
ATOM 649 C C . SER A 1 87 ? 6.601 -9.212 -10.461 1.00 93.12 87 SER A C 1
ATOM 651 O O . SER A 1 87 ? 6.269 -8.113 -10.008 1.00 93.12 87 SER A O 1
ATOM 653 N N . VAL A 1 88 ? 7.339 -9.344 -11.569 1.00 92.56 88 VAL A N 1
ATOM 654 C CA . VAL A 1 88 ? 7.657 -8.246 -12.488 1.00 92.56 88 VAL A CA 1
ATOM 655 C C . VAL A 1 88 ? 7.272 -8.670 -13.904 1.00 92.56 88 VAL A C 1
ATOM 657 O O . VAL A 1 88 ? 7.824 -9.636 -14.428 1.00 92.56 88 VAL A O 1
ATOM 660 N N . ILE A 1 89 ? 6.336 -7.954 -14.531 1.00 90.50 89 ILE A N 1
ATOM 661 C CA . ILE A 1 89 ? 5.802 -8.274 -15.865 1.00 90.50 89 ILE A CA 1
ATOM 662 C C . ILE A 1 89 ? 5.884 -7.017 -16.727 1.00 90.50 89 ILE A C 1
ATOM 664 O O . ILE A 1 89 ? 5.354 -5.976 -16.360 1.00 90.50 89 ILE A O 1
ATOM 668 N N . ASN A 1 90 ? 6.558 -7.083 -17.879 1.00 88.69 90 ASN A N 1
ATOM 669 C CA . ASN A 1 90 ? 6.667 -5.958 -18.825 1.00 88.69 90 ASN A CA 1
ATOM 670 C C . ASN A 1 90 ? 7.120 -4.621 -18.181 1.00 88.69 90 ASN A C 1
ATOM 672 O O . ASN A 1 90 ? 6.661 -3.540 -18.567 1.00 88.69 90 ASN A O 1
ATOM 676 N N . GLY A 1 91 ? 8.018 -4.696 -17.190 1.00 85.06 91 GLY A N 1
ATOM 677 C CA . GLY A 1 91 ? 8.542 -3.541 -16.444 1.00 85.06 91 GLY A CA 1
ATOM 678 C C . GLY A 1 91 ? 7.620 -3.003 -15.343 1.00 85.06 91 GLY A C 1
ATOM 679 O O . GLY A 1 91 ? 7.960 -2.007 -14.703 1.00 85.06 91 GLY A O 1
ATOM 680 N N . GLU A 1 92 ? 6.472 -3.637 -15.118 1.00 89.31 92 GLU A N 1
ATOM 681 C CA . GLU A 1 92 ? 5.569 -3.342 -14.010 1.00 89.31 92 GLU A CA 1
ATOM 682 C C . GLU A 1 92 ? 5.859 -4.265 -12.833 1.00 89.31 92 GLU A C 1
ATOM 684 O O . GLU A 1 92 ? 6.031 -5.473 -12.999 1.00 89.31 92 GLU A O 1
ATOM 689 N N . TYR A 1 93 ? 5.916 -3.676 -11.648 1.00 92.12 93 TYR A N 1
ATOM 690 C CA . TYR A 1 93 ? 6.172 -4.348 -10.389 1.00 92.12 93 TYR A CA 1
ATOM 691 C C . TYR A 1 93 ? 4.847 -4.575 -9.679 1.00 92.12 93 TYR A C 1
ATOM 693 O O . TYR A 1 93 ? 4.046 -3.646 -9.568 1.00 92.12 93 TYR A O 1
ATOM 701 N N . TYR A 1 94 ? 4.641 -5.795 -9.193 1.00 93.56 94 TYR A N 1
ATOM 702 C CA . TYR A 1 94 ? 3.439 -6.210 -8.484 1.00 93.56 94 TYR A CA 1
ATOM 703 C C . TYR A 1 94 ? 3.830 -6.597 -7.066 1.00 93.56 94 TYR A C 1
ATOM 705 O O . TYR A 1 94 ? 4.468 -7.629 -6.859 1.00 93.56 94 TYR A O 1
ATOM 713 N N . TYR A 1 95 ? 3.461 -5.761 -6.106 1.00 93.62 95 TYR A N 1
ATOM 714 C CA . TYR A 1 95 ? 3.668 -6.000 -4.687 1.00 93.62 95 TYR A CA 1
ATOM 715 C C . TYR A 1 95 ? 2.364 -6.434 -4.035 1.00 93.62 95 TYR A C 1
ATOM 717 O O . TYR A 1 95 ? 1.301 -5.925 -4.386 1.00 93.62 95 TYR A O 1
ATOM 725 N N . GLY A 1 96 ? 2.454 -7.344 -3.073 1.00 92.69 96 GLY A N 1
ATOM 726 C CA . GLY A 1 96 ? 1.319 -7.786 -2.276 1.00 92.69 96 GLY A CA 1
ATOM 727 C C . GLY A 1 96 ? 1.656 -7.816 -0.794 1.00 92.69 96 GLY A C 1
ATOM 728 O O . GLY A 1 96 ? 2.815 -7.986 -0.416 1.00 92.69 96 GLY A O 1
ATOM 729 N N . CYS A 1 97 ? 0.645 -7.653 0.047 1.00 90.50 97 CYS A N 1
ATOM 730 C CA . CYS A 1 97 ? 0.717 -8.002 1.459 1.00 90.50 97 CYS A CA 1
ATOM 731 C C . CYS A 1 97 ? -0.630 -8.543 1.949 1.00 90.50 97 CYS A C 1
ATOM 733 O O . CYS A 1 97 ? -1.674 -8.268 1.355 1.00 90.50 97 CYS A O 1
ATOM 735 N N . GLY A 1 98 ? -0.600 -9.305 3.043 1.00 83.06 98 GLY A N 1
ATOM 736 C CA . GLY A 1 98 ? -1.783 -9.949 3.615 1.00 83.06 98 GLY A CA 1
ATOM 737 C C . GLY A 1 98 ? -1.953 -11.413 3.199 1.00 83.06 98 GLY A C 1
ATOM 738 O O . GLY A 1 98 ? -1.043 -12.050 2.676 1.00 83.06 98 GLY A O 1
ATOM 739 N N . GLY A 1 99 ? -3.125 -11.955 3.512 1.00 65.19 99 GLY A N 1
ATOM 740 C CA . GLY A 1 99 ? -3.557 -13.329 3.279 1.00 65.19 99 GLY A CA 1
ATOM 741 C C . GLY A 1 99 ? -4.688 -13.715 4.239 1.00 65.19 99 GLY A C 1
ATOM 742 O O . GLY A 1 99 ? -4.816 -13.140 5.327 1.00 65.19 99 GLY A O 1
ATOM 743 N N . MET A 1 100 ? -5.502 -14.711 3.869 1.00 54.50 100 MET A N 1
ATOM 744 C CA . MET A 1 100 ? -6.461 -15.311 4.806 1.00 54.50 100 MET A CA 1
ATOM 745 C C . MET A 1 100 ? -5.700 -15.858 6.023 1.00 54.50 100 MET A C 1
ATOM 747 O O . MET A 1 100 ? -4.769 -16.645 5.867 1.00 54.50 100 MET A O 1
ATOM 751 N N . GLY A 1 101 ? -6.079 -15.423 7.228 1.00 56.06 101 GLY A N 1
ATOM 752 C CA . GLY A 1 101 ? -5.403 -15.804 8.476 1.00 56.06 101 GLY A CA 1
ATOM 753 C C . GLY A 1 101 ? -4.262 -14.880 8.920 1.00 56.06 101 GLY A C 1
ATOM 754 O O . GLY A 1 101 ? -3.601 -15.175 9.912 1.00 56.06 101 GLY A O 1
ATOM 755 N N . THR A 1 102 ? -4.032 -13.758 8.232 1.00 72.81 102 THR A N 1
ATOM 756 C CA . THR A 1 102 ? -3.128 -12.703 8.719 1.00 72.81 102 THR A CA 1
ATOM 757 C C . THR A 1 102 ? -3.848 -11.743 9.672 1.00 72.81 102 THR A C 1
ATOM 759 O O . THR A 1 102 ? -5.077 -11.635 9.639 1.00 72.81 102 THR A O 1
ATOM 762 N N . GLY A 1 103 ? -3.086 -11.001 10.489 1.00 80.81 103 GLY A N 1
ATOM 763 C CA . GLY A 1 103 ? -3.632 -9.940 11.353 1.00 80.81 103 GLY A CA 1
ATOM 764 C C . GLY A 1 103 ? -4.466 -8.914 10.579 1.00 80.81 103 GLY A C 1
ATOM 765 O O . GLY A 1 103 ? -5.461 -8.429 11.091 1.00 80.81 103 GLY A O 1
ATOM 766 N N . MET A 1 104 ? -4.157 -8.695 9.297 1.00 87.31 104 MET A N 1
ATOM 767 C CA . MET A 1 104 ? -4.902 -7.798 8.408 1.00 87.31 104 MET A CA 1
ATOM 768 C C . MET A 1 104 ? -6.371 -8.188 8.226 1.00 87.31 104 MET A C 1
ATOM 770 O O . MET A 1 104 ? -7.252 -7.330 8.283 1.00 87.31 104 MET A O 1
ATOM 774 N N . TYR A 1 105 ? -6.657 -9.480 8.059 1.00 86.44 105 TYR A N 1
ATOM 775 C CA . TYR A 1 105 ? -8.036 -9.950 7.950 1.00 86.44 105 TYR A CA 1
ATOM 776 C C . TYR A 1 105 ? -8.768 -9.815 9.289 1.00 86.44 105 TYR A C 1
ATOM 778 O O . TYR A 1 105 ? -9.898 -9.338 9.323 1.00 86.44 105 TYR A O 1
ATOM 786 N N . ALA A 1 106 ? -8.111 -10.185 10.391 1.00 84.81 106 ALA A N 1
ATOM 787 C CA . ALA A 1 106 ? -8.703 -10.122 11.726 1.00 84.81 106 ALA A CA 1
ATOM 788 C C . ALA A 1 106 ? -8.970 -8.682 12.206 1.00 84.81 106 ALA A C 1
ATOM 790 O O . ALA A 1 106 ? -9.974 -8.438 12.867 1.00 84.81 106 ALA A O 1
ATOM 791 N N . GLU A 1 107 ? -8.083 -7.743 11.877 1.00 87.06 107 GLU A N 1
ATOM 792 C CA . GLU A 1 107 ? -8.145 -6.349 12.331 1.00 87.06 107 GLU A CA 1
ATOM 793 C C . GLU A 1 107 ? -9.043 -5.491 11.431 1.00 87.06 107 GLU A C 1
ATOM 795 O O . GLU A 1 107 ? -9.771 -4.633 11.926 1.00 87.06 107 GLU A O 1
ATOM 800 N N . LEU A 1 108 ? -9.009 -5.717 10.112 1.00 88.06 108 LEU A N 1
ATOM 801 C CA . LEU A 1 108 ? -9.579 -4.783 9.132 1.00 88.06 108 LEU A CA 1
ATOM 802 C C . LEU A 1 108 ? -10.620 -5.411 8.199 1.00 88.06 108 LEU A C 1
ATOM 804 O O . LEU A 1 108 ? -11.234 -4.694 7.412 1.00 88.06 108 LEU A O 1
ATOM 808 N N . ASN A 1 109 ? -10.819 -6.732 8.237 1.00 88.00 109 ASN A N 1
ATOM 809 C CA . ASN A 1 109 ? -11.569 -7.473 7.216 1.00 88.00 109 ASN A CA 1
ATOM 810 C C . ASN A 1 109 ? -11.040 -7.215 5.785 1.00 88.00 109 ASN A C 1
ATOM 812 O O 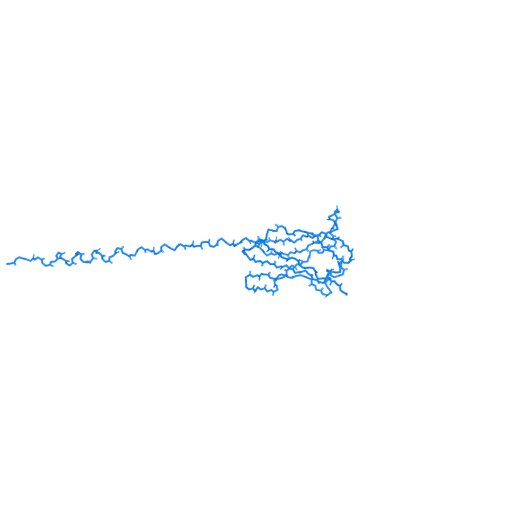. ASN A 1 109 ? -11.804 -7.084 4.825 1.00 88.00 109 ASN A O 1
ATOM 816 N N . ILE A 1 110 ? -9.713 -7.109 5.648 1.00 87.75 110 ILE A N 1
ATOM 817 C CA . ILE A 1 110 ? -8.994 -7.028 4.369 1.00 87.75 110 ILE A CA 1
ATOM 818 C C . ILE A 1 110 ? -8.185 -8.315 4.218 1.00 87.75 110 ILE A C 1
ATOM 820 O O . ILE A 1 110 ? -7.372 -8.648 5.078 1.00 87.75 110 ILE A O 1
ATOM 824 N N . THR A 1 111 ? -8.389 -9.045 3.125 1.00 89.56 111 THR A N 1
ATOM 825 C CA . THR A 1 111 ? -7.617 -10.260 2.848 1.00 89.56 111 THR A CA 1
ATOM 826 C C . THR A 1 111 ? -6.249 -9.927 2.280 1.00 89.56 111 THR A C 1
ATOM 828 O O . THR A 1 111 ? -5.284 -10.579 2.659 1.00 89.56 111 THR A O 1
ATOM 831 N N . ALA A 1 112 ? -6.141 -8.941 1.392 1.00 90.38 112 ALA A N 1
ATOM 832 C CA . ALA A 1 112 ? -4.860 -8.546 0.817 1.00 90.38 112 ALA A CA 1
ATOM 833 C C . ALA A 1 112 ? -4.875 -7.107 0.291 1.00 90.38 112 ALA A C 1
ATOM 835 O O . ALA A 1 112 ? -5.928 -6.556 -0.038 1.00 90.38 112 ALA A O 1
ATOM 836 N N . VAL A 1 113 ? -3.684 -6.526 0.170 1.00 92.00 113 VAL A N 1
ATOM 837 C CA . VAL A 1 113 ? -3.444 -5.259 -0.527 1.00 92.00 113 VAL A CA 1
ATOM 838 C C . VAL A 1 113 ? -2.447 -5.503 -1.645 1.00 92.00 113 VAL A C 1
ATOM 840 O O . VAL A 1 113 ? -1.389 -6.089 -1.419 1.00 92.00 113 VAL A O 1
ATOM 843 N N . GLU A 1 114 ? -2.761 -5.018 -2.839 1.00 93.00 114 GLU A N 1
ATOM 844 C CA . GLU A 1 114 ? -1.895 -5.117 -4.009 1.00 93.00 114 GLU A CA 1
ATOM 845 C C . GLU A 1 114 ? -1.476 -3.718 -4.459 1.00 93.00 114 GLU A C 1
ATOM 847 O O . GLU A 1 114 ? -2.313 -2.831 -4.633 1.00 93.00 114 GLU A O 1
ATOM 852 N N . LEU A 1 115 ? -0.178 -3.517 -4.674 1.00 92.19 115 LEU A N 1
ATOM 853 C CA . LEU A 1 115 ? 0.385 -2.283 -5.212 1.00 92.19 115 LEU A CA 1
ATOM 854 C C . LEU A 1 115 ? 1.090 -2.582 -6.536 1.00 92.19 115 LEU A C 1
ATOM 856 O O . LEU A 1 115 ? 2.021 -3.386 -6.593 1.00 92.19 115 LEU A O 1
ATOM 860 N N . ARG A 1 116 ? 0.673 -1.889 -7.597 1.00 91.94 116 ARG A N 1
ATOM 861 C CA . ARG A 1 116 ? 1.271 -1.979 -8.934 1.00 91.94 116 ARG A CA 1
ATOM 862 C C . ARG A 1 116 ? 1.818 -0.633 -9.381 1.00 91.94 116 ARG A C 1
ATOM 864 O O . ARG A 1 116 ? 1.109 0.369 -9.313 1.00 91.94 116 ARG A O 1
ATOM 871 N N . PHE A 1 117 ? 3.041 -0.616 -9.902 1.00 89.50 117 PHE A N 1
ATOM 872 C CA . PHE A 1 117 ? 3.613 0.558 -10.572 1.00 89.50 117 PHE A CA 1
ATOM 873 C C . PHE A 1 117 ? 4.709 0.167 -11.567 1.00 89.50 117 PHE A C 1
ATOM 875 O O . PHE A 1 117 ? 5.253 -0.937 -11.525 1.00 89.50 117 PHE A O 1
ATOM 882 N N . ARG A 1 118 ? 5.055 1.095 -12.462 1.00 86.69 118 ARG A N 1
ATOM 883 C CA . ARG A 1 118 ? 6.185 0.963 -13.389 1.00 86.69 118 ARG A CA 1
ATOM 884 C C . ARG A 1 118 ? 7.378 1.759 -12.880 1.00 86.69 118 ARG A C 1
ATOM 886 O O . ARG A 1 118 ? 7.195 2.818 -12.292 1.00 86.69 118 ARG A O 1
ATOM 893 N N . ALA A 1 119 ? 8.598 1.277 -13.115 1.00 78.38 119 ALA A N 1
ATOM 894 C CA . ALA A 1 119 ? 9.807 1.970 -12.652 1.00 78.38 119 ALA A CA 1
ATOM 895 C C . ALA A 1 119 ? 10.060 3.327 -13.328 1.00 78.38 119 ALA A C 1
ATOM 897 O O . ALA A 1 119 ? 10.885 4.105 -12.863 1.00 78.38 119 ALA A O 1
ATOM 898 N N . ASP A 1 120 ? 9.395 3.590 -14.445 1.00 80.06 120 ASP A N 1
ATOM 899 C CA . ASP A 1 120 ? 9.474 4.810 -15.238 1.00 80.06 120 ASP A CA 1
ATOM 900 C C . ASP A 1 120 ? 8.177 5.621 -15.246 1.00 80.06 120 ASP A C 1
ATOM 902 O O . ASP A 1 120 ? 8.063 6.583 -16.008 1.00 80.06 120 ASP A O 1
ATOM 906 N N . ALA A 1 121 ? 7.232 5.278 -14.369 1.00 77.25 121 ALA A N 1
ATOM 907 C CA . ALA A 1 121 ? 5.966 5.973 -14.227 1.00 77.25 121 ALA A CA 1
ATOM 908 C C . ALA A 1 121 ? 5.718 6.414 -12.779 1.00 77.25 121 ALA A C 1
ATOM 910 O O . ALA A 1 121 ? 5.878 5.656 -11.825 1.00 77.25 121 ALA A O 1
ATOM 911 N N . THR A 1 122 ? 5.214 7.637 -12.622 1.00 80.38 122 THR A N 1
ATOM 912 C CA . THR A 1 122 ? 4.732 8.154 -11.331 1.00 80.38 122 THR A CA 1
ATOM 913 C C . THR A 1 122 ? 3.348 7.625 -10.959 1.00 80.38 122 THR A C 1
ATOM 915 O O . THR A 1 122 ? 2.890 7.822 -9.836 1.00 80.38 122 THR A O 1
ATOM 918 N N . THR A 1 123 ? 2.665 6.971 -11.898 1.00 85.19 123 THR A N 1
ATOM 919 C CA . THR A 1 123 ? 1.340 6.390 -11.699 1.00 85.19 123 THR A CA 1
ATOM 920 C C . THR A 1 123 ? 1.440 5.030 -11.030 1.00 85.19 123 THR A C 1
ATOM 922 O O . THR A 1 123 ? 2.257 4.191 -11.416 1.00 85.19 123 THR A O 1
ATOM 925 N N . TYR A 1 124 ? 0.546 4.790 -10.082 1.00 90.62 124 TYR A N 1
ATOM 926 C CA . TYR A 1 124 ? 0.429 3.533 -9.364 1.00 90.62 124 TYR A CA 1
ATOM 927 C C . TYR A 1 124 ? -1.045 3.151 -9.206 1.00 90.62 124 TYR A C 1
ATOM 929 O O . TYR A 1 124 ? -1.946 3.970 -9.391 1.00 90.62 124 TYR A O 1
ATOM 937 N N . THR A 1 125 ? -1.291 1.897 -8.853 1.00 92.19 125 THR A N 1
ATOM 938 C CA . THR A 1 125 ? -2.610 1.399 -8.460 1.00 92.19 125 THR A CA 1
ATOM 939 C C . THR A 1 125 ? -2.476 0.686 -7.127 1.00 92.19 125 THR A C 1
ATOM 941 O O . THR A 1 125 ? -1.584 -0.145 -6.975 1.00 92.19 125 THR A O 1
ATOM 944 N N . VAL A 1 126 ? -3.359 1.014 -6.184 1.00 93.50 126 VAL A N 1
ATOM 945 C CA . VAL A 1 126 ? -3.529 0.281 -4.926 1.00 93.50 126 VAL A CA 1
ATOM 946 C C . VAL A 1 126 ? -4.890 -0.397 -4.980 1.00 93.50 126 VAL A C 1
ATOM 948 O O . VAL A 1 126 ? -5.896 0.274 -5.204 1.00 93.50 126 VAL A O 1
ATOM 951 N N . ASN A 1 127 ? -4.915 -1.711 -4.809 1.00 92.69 127 ASN A N 1
ATOM 952 C CA . ASN A 1 127 ? -6.132 -2.507 -4.769 1.00 92.69 127 ASN A CA 1
ATOM 953 C C . ASN A 1 127 ? -6.282 -3.136 -3.381 1.00 92.69 127 ASN A C 1
ATOM 955 O O . ASN A 1 127 ? -5.324 -3.698 -2.852 1.00 92.69 127 ASN A O 1
ATOM 959 N N . PHE A 1 128 ? -7.478 -3.043 -2.803 1.00 91.50 128 PHE A N 1
ATOM 960 C CA . PHE A 1 128 ? -7.806 -3.622 -1.501 1.00 91.50 128 PHE A CA 1
ATOM 961 C C . PHE A 1 128 ? -8.782 -4.773 -1.720 1.00 91.50 128 PHE A C 1
ATOM 963 O O . PHE A 1 128 ? -9.888 -4.562 -2.215 1.00 91.50 128 PHE A O 1
ATOM 970 N N . ILE A 1 129 ? -8.372 -5.987 -1.363 1.00 89.44 129 ILE A N 1
ATOM 971 C CA . ILE A 1 129 ? -9.193 -7.188 -1.507 1.00 89.44 129 ILE A CA 1
ATOM 972 C C . ILE A 1 129 ? -9.958 -7.392 -0.193 1.00 89.44 129 ILE A C 1
ATOM 974 O O . ILE A 1 129 ? -9.324 -7.676 0.830 1.00 89.44 129 ILE A O 1
ATOM 978 N N . PRO A 1 130 ? -11.294 -7.233 -0.183 1.00 83.81 130 PRO A N 1
ATOM 979 C CA . PRO A 1 130 ? -12.088 -7.379 1.030 1.00 83.81 130 PRO A CA 1
ATOM 980 C C . PRO A 1 130 ? -12.151 -8.840 1.483 1.00 83.81 130 PRO A C 1
ATOM 982 O O . PRO A 1 130 ? -12.106 -9.760 0.666 1.00 83.81 130 PRO A O 1
ATOM 985 N N . GLY A 1 131 ? -12.297 -9.033 2.791 1.00 78.56 131 GLY A N 1
ATOM 986 C CA . GLY A 1 131 ? -12.667 -10.313 3.376 1.00 78.56 131 GLY A CA 1
ATOM 987 C C . GLY A 1 131 ? -14.140 -10.646 3.132 1.00 78.56 131 GLY A C 1
ATOM 988 O O . GLY A 1 131 ? -15.001 -9.776 3.292 1.00 78.56 131 GLY A O 1
ATOM 989 N N . VAL A 1 132 ? -14.410 -11.888 2.714 1.00 67.00 132 VAL A N 1
ATOM 990 C CA . VAL A 1 132 ? -15.755 -12.445 2.466 1.00 67.00 132 VAL A CA 1
ATOM 991 C C . VAL A 1 132 ? -16.235 -13.328 3.606 1.00 67.00 132 VAL A C 1
ATOM 993 O O . VAL A 1 132 ? -15.398 -14.071 4.166 1.00 67.00 132 VAL A O 1
#